Protein AF-A0A1A9WBZ4-F1 (afdb_monomer_lite)

InterPro domains:
  IPR014710 RmlC-like jelly roll fold [G3DSA:2.60.120.10] (3-140)

Structure (mmCIF, N/CA/C/O backbone):
data_AF-A0A1A9WBZ4-F1
#
_entry.id   AF-A0A1A9WBZ4-F1
#
loop_
_atom_site.group_PDB
_atom_site.id
_atom_site.type_symbol
_atom_site.label_atom_id
_atom_site.label_alt_id
_atom_site.label_comp_id
_atom_site.label_asym_id
_atom_site.label_entity_id
_atom_site.label_seq_id
_a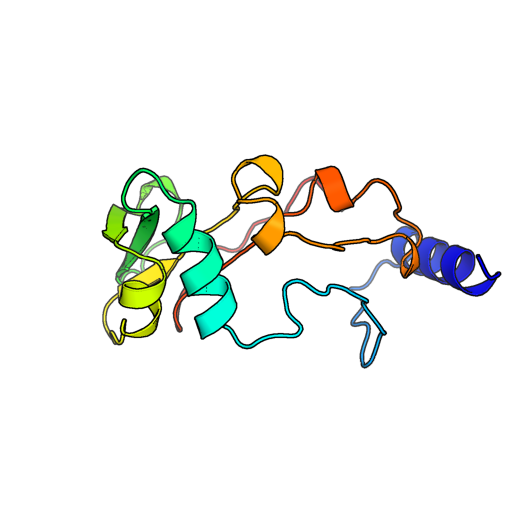tom_site.pdbx_PDB_ins_code
_atom_site.Cartn_x
_atom_site.Cartn_y
_atom_site.Cartn_z
_atom_site.occupancy
_atom_site.B_iso_or_equiv
_atom_site.auth_seq_id
_atom_site.auth_comp_id
_atom_site.auth_asym_id
_atom_site.auth_atom_id
_atom_site.pdbx_PDB_model_num
ATOM 1 N N . MET A 1 1 ? 22.786 -4.199 -16.634 1.00 49.59 1 MET A N 1
ATOM 2 C CA . MET A 1 1 ? 21.320 -4.042 -16.763 1.00 49.59 1 MET A CA 1
ATOM 3 C C . MET A 1 1 ? 20.951 -4.418 -18.185 1.00 49.59 1 MET A C 1
ATOM 5 O O . MET A 1 1 ? 21.571 -3.891 -19.097 1.00 49.59 1 MET A O 1
ATOM 9 N N . GLY A 1 2 ? 20.093 -5.421 -18.374 1.00 53.66 2 GLY A N 1
ATOM 10 C CA . GLY A 1 2 ? 19.813 -5.985 -19.698 1.00 53.66 2 GLY A CA 1
ATOM 11 C C . GLY A 1 2 ? 18.828 -5.146 -20.515 1.00 53.66 2 GLY A C 1
ATOM 12 O O . GLY A 1 2 ? 17.967 -4.481 -19.952 1.00 53.66 2 GLY A O 1
ATOM 13 N N . ASP A 1 3 ? 18.934 -5.260 -21.838 1.00 61.81 3 ASP A N 1
ATOM 14 C CA . ASP A 1 3 ? 18.070 -4.702 -22.899 1.00 61.81 3 ASP A CA 1
ATOM 15 C C . ASP A 1 3 ? 16.547 -4.732 -22.591 1.00 61.81 3 ASP A C 1
ATOM 17 O O . ASP A 1 3 ? 15.779 -3.870 -23.013 1.00 61.81 3 ASP A O 1
ATOM 21 N N . TYR A 1 4 ? 16.091 -5.678 -21.769 1.00 67.44 4 TYR A N 1
ATOM 22 C CA . TYR A 1 4 ? 14.679 -5.856 -21.425 1.00 67.44 4 TYR A CA 1
ATOM 23 C C . TYR A 1 4 ? 14.067 -4.776 -20.513 1.00 67.44 4 TYR A C 1
ATOM 25 O O . TYR A 1 4 ? 12.875 -4.503 -20.657 1.00 67.44 4 TYR A O 1
ATOM 33 N N . SER A 1 5 ? 14.818 -4.148 -19.595 1.00 71.81 5 SER A N 1
ATOM 34 C CA . SER A 1 5 ? 14.230 -3.120 -18.708 1.00 71.81 5 SER A CA 1
ATOM 35 C C . SER A 1 5 ? 13.927 -1.822 -19.459 1.00 71.81 5 SER A C 1
ATOM 37 O O . SER A 1 5 ? 12.902 -1.187 -19.215 1.00 71.81 5 SER A O 1
ATOM 39 N N . LEU A 1 6 ? 14.772 -1.466 -20.435 1.00 74.69 6 LEU A N 1
ATOM 40 C CA . LEU A 1 6 ? 14.543 -0.328 -21.326 1.00 74.69 6 LEU A CA 1
ATOM 41 C C . LEU A 1 6 ? 13.301 -0.553 -22.201 1.00 74.69 6 LEU A C 1
ATOM 43 O O . LEU A 1 6 ? 12.450 0.329 -22.283 1.00 74.69 6 LEU A O 1
ATOM 47 N N . LYS A 1 7 ? 13.131 -1.766 -22.745 1.00 86.94 7 LYS A N 1
ATOM 48 C CA . LYS A 1 7 ? 11.928 -2.150 -23.504 1.00 86.94 7 LYS A CA 1
ATOM 49 C C . LYS A 1 7 ? 10.648 -2.073 -22.667 1.00 86.94 7 LYS A C 1
ATOM 51 O O . LYS A 1 7 ? 9.626 -1.598 -23.154 1.00 86.94 7 LYS A O 1
ATOM 56 N N . LEU A 1 8 ? 10.681 -2.508 -21.404 1.00 91.38 8 LEU A N 1
ATOM 57 C CA . LEU A 1 8 ? 9.511 -2.423 -20.522 1.00 91.38 8 LEU A CA 1
ATOM 58 C C . LEU A 1 8 ? 9.142 -0.969 -20.202 1.00 91.38 8 LEU A C 1
ATOM 60 O O . LEU A 1 8 ? 7.970 -0.605 -20.282 1.00 91.38 8 LEU A O 1
ATOM 64 N N . ARG A 1 9 ? 10.138 -0.130 -19.905 1.00 93.12 9 ARG A N 1
ATOM 65 C CA . ARG A 1 9 ? 9.939 1.307 -19.687 1.00 93.12 9 ARG A CA 1
ATOM 66 C C . ARG A 1 9 ? 9.267 1.973 -20.885 1.00 93.12 9 ARG A C 1
ATOM 68 O O . ARG A 1 9 ? 8.318 2.730 -20.710 1.00 93.12 9 ARG A O 1
ATOM 75 N N . GLU A 1 10 ? 9.735 1.683 -22.097 1.00 94.88 10 GLU A N 1
ATOM 76 C CA . GLU A 1 10 ? 9.137 2.211 -23.328 1.00 94.88 10 GLU A CA 1
ATOM 77 C C . GLU A 1 10 ? 7.673 1.789 -23.478 1.00 94.88 10 GLU A C 1
ATOM 79 O O . GLU A 1 10 ? 6.831 2.623 -23.807 1.00 94.88 10 GLU A O 1
ATOM 84 N N . ILE A 1 11 ? 7.342 0.531 -23.180 1.00 94.06 11 ILE A N 1
ATOM 85 C CA . ILE A 1 11 ? 5.956 0.045 -23.207 1.00 94.06 11 ILE A CA 1
ATOM 86 C C . ILE A 1 11 ? 5.090 0.792 -22.181 1.00 94.06 11 ILE A C 1
ATOM 88 O O . ILE A 1 11 ? 3.993 1.236 -22.524 1.00 94.06 11 ILE A O 1
ATOM 92 N N . ILE A 1 12 ? 5.577 0.955 -20.945 1.00 93.06 12 ILE A N 1
ATOM 93 C CA . ILE A 1 12 ? 4.856 1.648 -19.865 1.00 93.06 12 ILE A CA 1
ATOM 94 C C . ILE A 1 12 ? 4.578 3.109 -20.240 1.00 93.06 12 ILE A C 1
ATOM 96 O O . ILE A 1 12 ? 3.457 3.572 -20.069 1.00 93.06 12 ILE A O 1
ATOM 100 N N . LEU A 1 13 ? 5.559 3.817 -20.806 1.00 93.00 13 LEU A N 1
ATOM 101 C CA . LEU A 1 13 ? 5.418 5.238 -21.146 1.00 93.00 13 LEU A CA 1
ATOM 102 C C . LEU A 1 13 ? 4.555 5.505 -22.390 1.00 93.00 13 LEU A C 1
ATOM 104 O O . LEU A 1 13 ? 4.092 6.627 -22.576 1.00 93.00 13 LEU A O 1
ATOM 108 N N . ASN A 1 14 ? 4.355 4.511 -23.261 1.00 94.44 14 ASN A N 1
ATOM 109 C CA . ASN A 1 14 ? 3.663 4.703 -24.544 1.00 94.44 14 ASN A CA 1
ATOM 110 C C . ASN A 1 14 ? 2.313 3.980 -24.646 1.00 94.44 14 ASN A C 1
ATOM 112 O O . ASN A 1 14 ? 1.587 4.156 -25.630 1.00 94.44 14 ASN A O 1
ATOM 116 N N . THR A 1 15 ? 1.944 3.163 -23.657 1.00 94.62 15 THR A N 1
ATOM 117 C CA . THR A 1 15 ? 0.621 2.534 -23.634 1.00 94.62 15 THR A CA 1
ATOM 118 C C . THR A 1 15 ? -0.479 3.563 -23.358 1.00 94.62 15 THR A C 1
ATOM 120 O O . THR A 1 15 ? -0.306 4.518 -22.609 1.00 94.62 15 THR A O 1
ATOM 123 N N . ARG A 1 16 ? -1.663 3.341 -23.939 1.00 93.69 16 ARG A N 1
ATOM 124 C CA . ARG A 1 16 ? -2.895 4.099 -23.631 1.00 93.69 16 ARG A CA 1
ATOM 125 C C . ARG A 1 16 ? -3.900 3.289 -22.814 1.00 93.69 16 ARG A C 1
ATOM 127 O O . ARG A 1 16 ? -5.045 3.699 -22.648 1.00 93.69 16 ARG A O 1
ATOM 134 N N . LYS A 1 17 ? -3.502 2.091 -22.383 1.00 93.62 17 LYS A N 1
ATOM 135 C CA . LYS A 1 17 ? -4.327 1.163 -21.610 1.00 93.62 17 LYS A CA 1
ATOM 136 C C . LYS A 1 17 ? -3.556 0.708 -20.369 1.00 93.62 17 LYS A C 1
ATOM 138 O O . LYS A 1 17 ? -2.341 0.520 -20.480 1.00 93.62 17 LYS A O 1
ATOM 143 N N . PRO A 1 18 ? -4.240 0.476 -19.234 1.00 92.94 18 PRO A N 1
ATOM 144 C CA . PRO A 1 18 ? -3.611 -0.088 -18.046 1.00 92.94 18 PRO A CA 1
ATOM 145 C C . PRO A 1 18 ? -2.926 -1.424 -18.348 1.00 92.94 18 PRO A C 1
ATOM 147 O O . PRO A 1 18 ? -3.465 -2.253 -19.087 1.00 92.94 18 PRO A O 1
ATOM 150 N N . LEU A 1 19 ? -1.752 -1.633 -17.756 1.00 92.69 19 LEU A N 1
ATOM 151 C CA . LEU A 1 19 ? -0.984 -2.871 -17.859 1.00 92.69 19 LEU A CA 1
ATOM 152 C C . LEU A 1 19 ? -0.943 -3.561 -16.498 1.00 92.69 19 LEU A C 1
ATOM 154 O O . LEU A 1 19 ? -0.750 -2.913 -15.474 1.00 92.69 19 LEU A O 1
ATOM 158 N N . ILE A 1 20 ? -1.088 -4.886 -16.498 1.00 93.81 20 ILE A N 1
ATOM 159 C CA . ILE A 1 20 ? -0.906 -5.716 -15.305 1.00 93.81 20 ILE A CA 1
ATOM 160 C C . ILE A 1 20 ? 0.307 -6.608 -15.548 1.00 93.81 20 ILE A C 1
ATOM 162 O O . ILE A 1 20 ? 0.263 -7.508 -16.390 1.00 93.81 20 ILE A O 1
ATOM 166 N N . LEU A 1 21 ? 1.382 -6.366 -14.800 1.00 91.56 21 LEU A N 1
ATOM 167 C CA . LEU A 1 21 ? 2.586 -7.189 -14.834 1.00 91.56 21 LEU A CA 1
ATOM 168 C C . LEU A 1 21 ? 2.402 -8.373 -13.881 1.00 91.56 21 LEU A C 1
ATOM 170 O O . LEU A 1 21 ? 2.451 -8.224 -12.664 1.00 91.56 21 LEU A O 1
ATOM 174 N N . LYS A 1 22 ? 2.144 -9.559 -14.436 1.00 91.50 22 LYS A N 1
ATOM 175 C CA . LYS A 1 22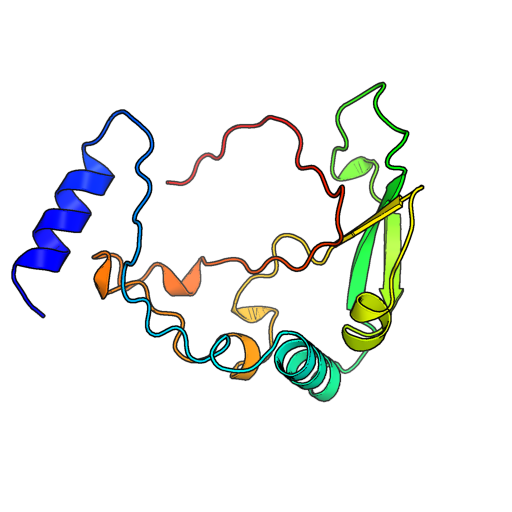 ? 1.991 -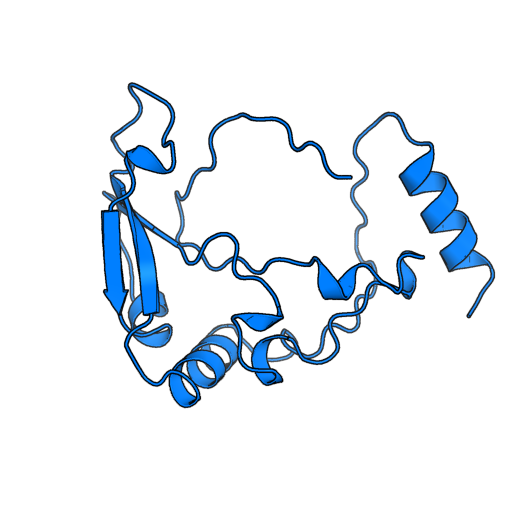10.796 -13.657 1.00 91.50 22 LYS A CA 1
ATOM 176 C C . LYS A 1 22 ? 3.333 -11.505 -13.530 1.00 91.50 22 LYS A C 1
ATOM 178 O O . LYS A 1 22 ? 4.078 -11.559 -14.504 1.00 91.50 22 LYS A O 1
ATOM 183 N N . ASN A 1 23 ? 3.595 -12.097 -12.364 1.00 87.06 23 ASN A N 1
ATOM 184 C CA . ASN A 1 23 ? 4.808 -12.880 -12.090 1.00 87.06 23 ASN A CA 1
ATOM 185 C C . ASN A 1 23 ? 6.108 -12.113 -12.401 1.00 87.06 23 ASN A C 1
ATOM 187 O O . ASN A 1 23 ? 7.100 -12.703 -12.825 1.00 87.06 23 ASN A O 1
ATOM 191 N N . TYR A 1 24 ? 6.087 -10.788 -12.237 1.00 88.12 24 TYR A N 1
ATOM 192 C CA . TYR A 1 24 ? 7.261 -9.953 -12.433 1.00 88.12 24 TYR A CA 1
ATOM 193 C C . TYR A 1 24 ? 8.106 -9.981 -11.162 1.00 88.12 24 TYR A C 1
ATOM 195 O O . TYR A 1 24 ? 7.585 -9.757 -10.071 1.00 88.12 24 TYR A O 1
ATOM 203 N N . ASN A 1 25 ? 9.393 -10.297 -11.292 1.00 85.06 25 ASN A N 1
ATOM 204 C CA . ASN A 1 25 ? 10.256 -10.468 -10.132 1.00 85.06 25 ASN A CA 1
ATOM 205 C C . ASN A 1 25 ? 10.674 -9.102 -9.568 1.00 85.06 25 ASN A C 1
ATOM 207 O O . ASN A 1 25 ? 11.548 -8.435 -10.123 1.00 85.06 25 ASN A O 1
ATOM 211 N N . LEU A 1 26 ? 10.028 -8.700 -8.475 1.00 87.31 26 LEU A N 1
ATOM 212 C CA . LEU A 1 26 ? 10.386 -7.531 -7.682 1.00 87.31 26 LEU A CA 1
ATOM 213 C C . LEU A 1 26 ? 11.198 -8.005 -6.475 1.00 87.31 26 LEU A C 1
ATOM 215 O O . LEU A 1 26 ? 10.703 -8.783 -5.665 1.00 87.31 26 LEU A O 1
ATOM 219 N N . ASN A 1 27 ? 12.434 -7.528 -6.340 1.00 83.94 27 ASN A N 1
ATOM 220 C CA . ASN A 1 27 ? 13.321 -7.913 -5.238 1.00 83.94 27 ASN A CA 1
ATOM 221 C C . ASN A 1 27 ? 13.131 -7.014 -3.999 1.00 83.94 27 ASN A C 1
ATOM 223 O O . ASN A 1 27 ? 14.085 -6.436 -3.477 1.00 83.94 27 ASN A O 1
ATOM 227 N N . TRP A 1 28 ? 11.881 -6.827 -3.573 1.00 90.75 28 TRP A N 1
ATOM 228 C CA . TRP A 1 28 ? 11.528 -5.959 -2.446 1.00 90.75 28 TRP A CA 1
ATOM 229 C C . TRP A 1 28 ? 11.601 -6.737 -1.131 1.00 90.75 28 TRP A C 1
ATOM 231 O O . TRP A 1 28 ? 10.597 -7.232 -0.622 1.00 90.75 28 TRP A O 1
ATOM 241 N N . THR A 1 29 ? 12.809 -6.843 -0.574 1.00 89.25 29 THR A N 1
ATOM 242 C CA . THR A 1 29 ? 13.084 -7.729 0.574 1.00 89.25 29 THR A CA 1
ATOM 243 C C . THR A 1 29 ? 12.299 -7.388 1.844 1.00 89.25 29 THR A C 1
ATOM 245 O O . THR A 1 29 ? 12.125 -8.235 2.710 1.00 89.25 29 THR A O 1
ATOM 248 N N . CYS A 1 30 ? 11.787 -6.158 1.971 1.00 89.19 30 CYS A N 1
ATOM 249 C CA . CYS A 1 30 ? 10.926 -5.777 3.093 1.00 89.19 30 CYS A CA 1
ATOM 250 C C . CYS A 1 30 ? 9.620 -6.588 3.177 1.00 89.19 30 CYS A C 1
ATOM 252 O O . CYS A 1 30 ? 8.993 -6.591 4.230 1.00 89.19 30 CYS A O 1
ATOM 254 N N . PHE A 1 31 ? 9.223 -7.276 2.102 1.00 88.06 31 PHE A N 1
ATOM 255 C CA . PHE A 1 31 ? 8.036 -8.136 2.050 1.00 88.06 31 PHE A CA 1
ATOM 256 C C . PHE A 1 31 ? 8.365 -9.635 1.964 1.00 88.06 31 PHE A C 1
ATOM 258 O O . PHE A 1 31 ? 7.471 -10.435 1.703 1.00 88.06 31 PHE A O 1
ATOM 265 N N . GLU A 1 32 ? 9.633 -10.030 2.132 1.00 88.38 32 GLU A N 1
ATOM 266 C CA . GLU A 1 32 ? 10.013 -11.454 2.153 1.00 88.38 32 GLU A CA 1
ATOM 267 C C . GLU A 1 32 ? 9.465 -12.172 3.389 1.00 88.38 32 GLU A C 1
ATOM 269 O O . GLU A 1 32 ? 9.070 -13.336 3.309 1.00 88.38 32 GLU A O 1
ATOM 274 N N . ASN A 1 33 ? 9.414 -11.461 4.515 1.00 88.56 33 ASN A N 1
ATOM 275 C CA . ASN A 1 33 ? 8.780 -11.934 5.736 1.00 88.56 33 ASN A CA 1
ATOM 276 C C . ASN A 1 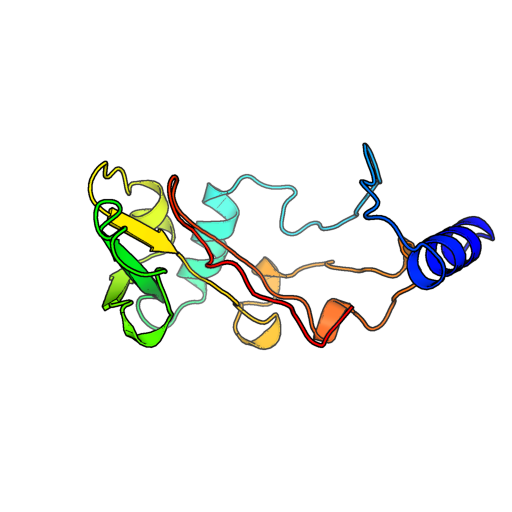33 ? 7.276 -11.632 5.718 1.00 88.56 33 ASN A C 1
ATOM 278 O O . ASN A 1 33 ? 6.778 -10.866 4.891 1.00 88.56 33 ASN A O 1
ATOM 282 N N . ASP A 1 34 ? 6.532 -12.243 6.637 1.00 92.69 34 ASP A N 1
ATOM 283 C CA . ASP A 1 34 ? 5.090 -12.033 6.702 1.00 92.69 34 ASP A CA 1
ATOM 284 C C . ASP A 1 34 ? 4.708 -10.623 7.198 1.00 92.69 34 ASP A C 1
ATOM 286 O O . ASP A 1 34 ? 5.515 -9.855 7.734 1.00 92.69 34 ASP A O 1
ATOM 290 N N . ILE A 1 35 ? 3.426 -10.286 7.041 1.00 94.81 35 ILE A N 1
ATOM 291 C CA . ILE A 1 35 ? 2.877 -8.997 7.476 1.00 94.81 35 ILE A CA 1
ATOM 292 C C . ILE A 1 35 ? 3.041 -8.761 8.988 1.00 94.81 35 ILE A C 1
ATOM 294 O O . ILE A 1 35 ? 3.172 -7.614 9.411 1.00 94.81 35 ILE A O 1
ATOM 298 N N . ASN A 1 36 ? 3.091 -9.820 9.810 1.00 96.19 36 ASN A N 1
ATOM 299 C CA . ASN A 1 36 ? 3.297 -9.678 11.251 1.00 96.19 36 ASN A CA 1
ATOM 300 C C . ASN A 1 36 ? 4.702 -9.167 11.551 1.00 96.19 36 ASN A C 1
ATOM 302 O O . ASN A 1 36 ? 4.875 -8.320 12.425 1.00 96.19 36 ASN A O 1
ATOM 306 N N . GLU A 1 37 ? 5.716 -9.681 10.858 1.00 95.44 37 GLU A N 1
ATOM 307 C CA . GLU A 1 37 ? 7.081 -9.205 11.035 1.00 95.44 37 GLU A CA 1
ATOM 308 C C . GLU A 1 37 ? 7.252 -7.771 10.539 1.00 95.44 37 GLU A C 1
ATOM 310 O O . GLU A 1 37 ? 7.876 -6.965 11.229 1.00 95.44 37 GLU A O 1
ATOM 315 N N . TRP A 1 38 ? 6.636 -7.419 9.409 1.00 95.81 38 TRP A N 1
ATOM 316 C CA . TRP A 1 38 ? 6.640 -6.038 8.927 1.00 95.81 38 TRP A CA 1
ATOM 317 C C . TRP A 1 38 ? 6.018 -5.077 9.956 1.00 95.81 38 TRP A C 1
ATOM 319 O O . TRP A 1 38 ? 6.630 -4.067 10.301 1.00 95.81 38 TRP A O 1
ATOM 329 N N . CYS A 1 39 ? 4.862 -5.427 10.535 1.00 96.69 39 CYS A N 1
ATOM 330 C CA . CYS A 1 39 ? 4.225 -4.637 11.593 1.00 96.69 39 CYS A CA 1
ATOM 331 C C . CYS A 1 39 ? 5.080 -4.550 12.870 1.00 96.69 39 CYS A C 1
ATOM 333 O O . CYS A 1 39 ? 5.219 -3.465 13.427 1.00 96.69 39 CYS A O 1
ATOM 335 N N . ARG A 1 40 ? 5.728 -5.645 13.304 1.00 96.31 40 ARG A N 1
ATOM 336 C CA . ARG A 1 40 ? 6.676 -5.615 14.440 1.00 96.31 40 ARG A CA 1
ATOM 337 C C . ARG A 1 40 ? 7.865 -4.690 14.175 1.00 96.31 40 ARG A C 1
ATOM 339 O O . ARG A 1 40 ? 8.299 -3.963 15.069 1.00 96.31 40 ARG A O 1
ATOM 346 N N . ASN A 1 41 ? 8.398 -4.708 12.956 1.00 95.12 41 ASN A N 1
ATOM 347 C CA . ASN A 1 41 ? 9.491 -3.825 12.557 1.00 95.12 41 ASN A CA 1
ATOM 348 C C . ASN A 1 41 ? 9.054 -2.356 12.578 1.00 95.12 41 ASN A C 1
ATOM 350 O O . ASN A 1 41 ? 9.813 -1.512 13.052 1.00 95.12 41 ASN A O 1
ATOM 354 N N . LEU A 1 42 ? 7.830 -2.061 12.134 1.00 96.00 42 LEU A N 1
ATOM 355 C CA . LEU A 1 42 ? 7.263 -0.718 12.212 1.00 96.00 42 LEU A CA 1
ATOM 356 C C . LEU A 1 42 ? 7.109 -0.252 13.670 1.00 96.00 42 LEU A C 1
ATOM 358 O O . LEU A 1 42 ? 7.600 0.819 14.019 1.00 96.00 42 LEU A O 1
ATOM 362 N N . ASP A 1 43 ? 6.508 -1.080 14.527 1.00 96.81 43 ASP A N 1
ATOM 363 C CA . ASP A 1 43 ? 6.255 -0.745 15.935 1.00 96.81 43 ASP A CA 1
ATOM 364 C C . ASP A 1 43 ? 7.538 -0.586 16.757 1.00 96.81 43 ASP A C 1
ATOM 366 O O . ASP A 1 43 ? 7.654 0.338 17.555 1.00 96.81 43 ASP A O 1
ATOM 370 N N . SER A 1 44 ? 8.540 -1.443 16.543 1.00 95.75 44 SER A N 1
ATOM 371 C CA . SER A 1 44 ? 9.820 -1.386 17.280 1.00 95.75 44 SER A CA 1
ATOM 372 C C . SER A 1 44 ? 10.631 -0.107 17.041 1.00 95.75 44 SER A C 1
ATOM 374 O O . SER A 1 44 ? 11.537 0.193 17.817 1.00 95.75 44 SER A O 1
ATOM 376 N N . HIS A 1 45 ? 10.313 0.645 15.985 1.00 93.38 45 HIS A N 1
ATOM 377 C CA . HIS A 1 45 ? 10.950 1.918 15.647 1.00 93.38 45 HIS A CA 1
ATOM 378 C C . HIS A 1 45 ? 10.010 3.118 15.841 1.00 93.38 45 HIS A C 1
ATOM 380 O O . HIS A 1 45 ? 10.423 4.258 15.615 1.00 93.38 45 HIS A O 1
ATOM 386 N N . ALA A 1 46 ? 8.759 2.886 16.246 1.00 90.06 46 ALA A N 1
ATOM 387 C CA . ALA A 1 46 ? 7.802 3.940 16.536 1.00 90.06 46 ALA A CA 1
ATOM 388 C C . ALA A 1 46 ? 8.061 4.511 17.940 1.00 90.06 46 ALA A C 1
ATOM 390 O O . ALA A 1 46 ? 8.147 3.776 18.920 1.00 90.06 46 ALA A O 1
ATOM 391 N N . GLN A 1 47 ? 8.195 5.836 18.044 1.00 89.00 47 GLN A N 1
ATOM 392 C CA . GLN A 1 47 ? 8.303 6.517 19.344 1.00 89.00 47 GLN A CA 1
ATOM 393 C C . GLN A 1 47 ? 6.934 6.725 20.002 1.00 89.00 47 GLN A C 1
ATOM 395 O O . GLN A 1 47 ? 6.843 6.823 21.220 1.00 89.00 47 GLN A O 1
ATOM 400 N N . GLU A 1 48 ? 5.884 6.778 19.186 1.00 91.94 48 GLU A N 1
ATOM 401 C CA . GLU A 1 48 ? 4.499 7.027 19.571 1.00 91.94 48 GLU A CA 1
ATOM 402 C C . GLU A 1 48 ? 3.581 6.066 18.801 1.00 91.94 48 GLU A C 1
ATOM 404 O O . GLU A 1 48 ? 3.968 5.585 17.728 1.00 91.94 48 GLU A O 1
ATOM 409 N N . PRO A 1 49 ? 2.354 5.808 19.288 1.00 93.69 49 PRO A N 1
ATOM 410 C CA . PRO A 1 49 ? 1.354 5.065 18.532 1.00 93.69 49 PRO A CA 1
ATOM 411 C C . PRO A 1 49 ? 1.111 5.653 17.135 1.00 93.69 49 PRO A C 1
ATOM 413 O O . PRO A 1 49 ? 1.092 6.870 16.932 1.00 93.69 49 PRO A O 1
ATOM 416 N N . LEU A 1 50 ? 0.868 4.779 16.161 1.00 96.44 50 LEU A N 1
ATOM 417 C CA . LEU A 1 50 ? 0.656 5.168 14.772 1.00 96.44 50 LEU A CA 1
ATOM 418 C C . LEU A 1 50 ? -0.752 5.736 14.581 1.00 96.44 50 LEU A C 1
ATOM 420 O O . LEU A 1 50 ? -1.731 5.224 15.121 1.00 96.44 50 LEU A O 1
ATOM 424 N N . ASN A 1 51 ? -0.858 6.763 13.741 1.00 96.50 51 ASN A N 1
ATOM 425 C CA . ASN A 1 51 ? -2.131 7.363 13.353 1.00 96.50 51 ASN A CA 1
ATOM 426 C C . ASN A 1 51 ? -2.741 6.601 12.167 1.00 96.50 51 ASN A C 1
ATOM 428 O O . ASN A 1 51 ? -2.354 6.833 11.017 1.00 96.50 51 ASN A O 1
ATOM 432 N N . PHE A 1 52 ? -3.704 5.726 12.450 1.00 97.31 52 PHE A N 1
ATOM 433 C CA . PHE A 1 52 ? -4.538 5.065 11.449 1.00 97.31 52 PHE A CA 1
ATOM 434 C C . PHE A 1 52 ? -5.735 5.944 11.099 1.00 97.31 52 PHE A C 1
ATOM 436 O O . PHE A 1 52 ? -6.474 6.384 11.978 1.00 97.31 52 PHE A O 1
ATOM 443 N N . GLU A 1 53 ? -5.958 6.174 9.811 1.00 96.25 53 GLU A N 1
ATOM 444 C CA . GLU A 1 53 ? -7.190 6.787 9.326 1.00 96.25 53 GLU A CA 1
ATOM 445 C C . GLU A 1 53 ? -8.342 5.788 9.425 1.00 96.25 53 GLU A C 1
ATOM 447 O O . GLU A 1 53 ? -8.149 4.595 9.189 1.00 96.25 53 GLU A O 1
ATOM 452 N N . CYS A 1 54 ? -9.543 6.267 9.744 1.00 95.19 54 CYS A N 1
ATOM 453 C CA . CYS A 1 54 ? -10.718 5.418 9.863 1.00 95.19 54 CYS A CA 1
ATOM 454 C C . CYS A 1 54 ? -12.003 6.101 9.393 1.00 95.19 54 CYS A C 1
ATOM 456 O O . CYS A 1 54 ? -12.171 7.321 9.504 1.00 95.19 54 CYS A O 1
ATOM 458 N N . MET A 1 55 ? -12.950 5.301 8.906 1.00 94.94 55 MET A N 1
ATOM 459 C CA . MET A 1 55 ? -14.308 5.748 8.591 1.00 94.94 55 MET A CA 1
ATOM 460 C C . MET A 1 55 ? -15.290 4.580 8.672 1.00 94.94 55 MET A C 1
ATOM 462 O O . MET A 1 55 ? -14.906 3.420 8.526 1.00 94.94 55 MET A O 1
ATOM 466 N N . SER A 1 56 ? -16.573 4.883 8.886 1.00 92.69 56 SER A N 1
ATOM 467 C CA . SER A 1 56 ? -17.621 3.869 8.795 1.00 92.69 56 SER A CA 1
ATOM 468 C C . SER A 1 56 ? -17.769 3.353 7.361 1.00 92.69 56 SER A C 1
ATOM 470 O O . SER A 1 56 ? -17.849 4.131 6.412 1.00 92.69 56 SER A O 1
ATOM 472 N N . ILE A 1 57 ? -17.894 2.036 7.207 1.00 90.25 57 ILE A N 1
ATOM 473 C CA . ILE A 1 57 ? -18.168 1.371 5.926 1.00 90.25 57 ILE A CA 1
ATOM 474 C C . ILE A 1 57 ? -19.562 1.755 5.400 1.00 90.25 57 ILE A C 1
ATOM 476 O O . ILE A 1 57 ? -19.773 1.842 4.192 1.00 90.25 57 ILE A O 1
ATOM 480 N N . GLN A 1 58 ? -20.514 2.031 6.298 1.00 86.31 58 GLN A N 1
ATOM 481 C CA . GLN A 1 58 ? -21.897 2.361 5.938 1.00 86.31 58 GLN A CA 1
ATOM 482 C C . GLN A 1 58 ? -22.044 3.777 5.361 1.00 86.31 58 GLN A C 1
ATOM 484 O O . GLN A 1 58 ? -23.045 4.078 4.701 1.00 86.31 58 GLN A O 1
ATOM 489 N N . ASP A 1 59 ? -21.058 4.653 5.578 1.00 80.94 59 ASP A N 1
ATOM 490 C CA . ASP A 1 59 ? -21.064 6.005 5.029 1.00 80.94 59 ASP A CA 1
ATOM 491 C C . ASP A 1 59 ? -20.787 5.976 3.516 1.00 80.94 59 ASP A C 1
ATOM 493 O O . ASP A 1 59 ? -19.651 6.041 3.046 1.00 80.94 59 ASP A O 1
ATOM 497 N N . SER A 1 60 ? -21.875 5.839 2.758 1.00 78.38 60 SER A N 1
ATOM 498 C CA . SER A 1 60 ? -21.896 5.673 1.300 1.00 78.38 60 SER A CA 1
ATOM 499 C C . SER A 1 60 ? -22.650 6.790 0.570 1.00 78.38 60 SER A C 1
ATOM 501 O O . SER A 1 60 ? -22.685 6.816 -0.658 1.00 78.38 60 SER A O 1
ATOM 503 N N . LYS A 1 61 ? -23.244 7.745 1.304 1.00 82.62 61 LYS A N 1
ATOM 504 C CA . LYS A 1 61 ? -24.018 8.854 0.709 1.00 82.62 61 LYS A CA 1
ATOM 505 C C . LYS A 1 61 ? -23.142 9.833 -0.065 1.00 82.62 61 LYS A C 1
ATOM 507 O O . LYS A 1 61 ? -23.612 10.509 -0.973 1.00 82.62 61 LYS A O 1
ATOM 512 N N . THR A 1 62 ? -21.881 9.944 0.331 1.00 85.56 62 THR A N 1
ATOM 513 C CA . THR A 1 62 ? -20.853 10.707 -0.375 1.00 85.56 62 THR A CA 1
ATOM 514 C C . THR A 1 62 ? -19.566 9.897 -0.376 1.00 85.56 62 THR A C 1
ATOM 516 O O . THR A 1 62 ? -19.381 9.078 0.529 1.00 85.56 62 THR A O 1
ATOM 519 N N . PRO A 1 63 ? -18.661 10.119 -1.345 1.00 88.31 63 PRO A N 1
ATOM 520 C CA . PRO A 1 63 ? -17.380 9.437 -1.321 1.00 88.31 63 PRO A CA 1
ATOM 521 C C . PRO A 1 63 ? -16.649 9.692 0.002 1.00 88.31 63 PRO A C 1
ATOM 523 O O . PRO A 1 63 ? -16.797 10.749 0.628 1.00 88.31 63 PRO A O 1
ATOM 526 N N . GLN A 1 64 ? -15.876 8.703 0.437 1.00 89.06 64 GLN A N 1
ATOM 527 C CA . GLN A 1 64 ? -15.138 8.717 1.697 1.00 89.06 64 GLN A CA 1
ATOM 528 C C . GLN A 1 64 ? -13.855 9.553 1.597 1.00 89.06 64 GLN A C 1
ATOM 530 O O . GLN A 1 64 ? -12.729 9.068 1.723 1.00 89.06 64 GLN A O 1
ATOM 535 N N . TRP A 1 65 ? -14.058 10.842 1.327 1.00 89.00 65 TRP A N 1
ATOM 536 C CA . TRP A 1 65 ? -13.010 11.849 1.234 1.00 89.00 65 TRP A CA 1
ATOM 537 C C . TRP A 1 65 ? -12.219 11.958 2.537 1.00 89.00 65 TRP A C 1
ATOM 539 O O . TRP A 1 65 ? -12.764 11.789 3.627 1.00 89.00 65 TRP A O 1
ATOM 549 N N . GLU A 1 66 ? -10.958 12.347 2.411 1.00 89.25 66 GLU A N 1
ATOM 550 C CA . GLU A 1 66 ? -9.978 12.533 3.484 1.00 89.25 66 GLU A CA 1
ATOM 551 C C . GLU A 1 66 ? -10.551 13.383 4.624 1.00 89.25 66 GLU A C 1
ATOM 553 O O . GLU A 1 66 ? -10.458 13.018 5.789 1.00 89.25 66 GLU A O 1
ATOM 558 N N . ARG A 1 67 ? -11.269 14.463 4.287 1.00 90.12 67 ARG A N 1
ATOM 559 C CA . ARG A 1 67 ? -11.902 15.376 5.258 1.00 90.12 67 ARG A CA 1
ATOM 560 C C . ARG A 1 67 ? -12.970 14.743 6.160 1.00 90.12 67 ARG A C 1
ATOM 562 O O . ARG A 1 67 ? -13.426 15.396 7.091 1.00 90.12 67 ARG A O 1
ATOM 569 N N . LYS A 1 68 ? -13.458 13.545 5.826 1.00 90.75 68 LYS A N 1
ATOM 570 C CA . LYS A 1 68 ? -14.449 12.799 6.619 1.00 90.75 68 LYS A CA 1
ATOM 571 C C . LYS A 1 68 ? -13.790 11.736 7.504 1.00 90.75 68 LYS A C 1
ATOM 573 O O . LYS A 1 68 ? -14.486 11.101 8.292 1.00 90.75 68 LYS A O 1
ATOM 578 N N . ARG A 1 69 ? -12.491 11.477 7.321 1.00 92.31 69 ARG A N 1
ATOM 579 C CA . ARG A 1 69 ? -11.767 10.436 8.052 1.00 92.31 69 ARG A CA 1
ATOM 580 C C . ARG A 1 69 ? -11.482 10.924 9.463 1.00 92.31 69 ARG A C 1
ATOM 582 O O . ARG A 1 69 ? -11.151 12.088 9.673 1.00 92.31 69 ARG A O 1
ATOM 589 N N . ASN A 1 70 ? -11.602 10.012 10.415 1.00 94.75 70 ASN A N 1
ATOM 590 C CA . ASN A 1 70 ? -11.098 10.207 11.766 1.00 94.75 70 ASN A CA 1
ATOM 591 C C . ASN A 1 70 ? -9.734 9.525 11.897 1.00 94.75 70 ASN A C 1
ATOM 593 O O . ASN A 1 70 ? -9.317 8.779 11.011 1.00 94.75 70 ASN A O 1
ATOM 597 N N . VAL A 1 71 ? -9.051 9.772 13.011 1.00 96.56 71 VAL A N 1
ATOM 598 C CA . VAL A 1 71 ? -7.773 9.135 13.333 1.00 96.56 71 VAL A CA 1
ATOM 599 C C . VAL A 1 71 ? -7.940 8.285 14.586 1.00 96.56 71 VAL A C 1
ATOM 601 O O . VAL A 1 71 ? -8.513 8.742 15.575 1.00 96.56 71 VAL A O 1
ATOM 604 N N . LYS A 1 72 ? -7.418 7.058 14.549 1.00 96.94 72 LYS A N 1
ATOM 605 C CA . LYS A 1 72 ? -7.225 6.202 15.720 1.00 96.94 72 LYS A CA 1
ATOM 606 C C . LYS A 1 72 ? -5.741 5.939 15.918 1.00 96.94 72 LYS A C 1
ATOM 608 O O . LYS A 1 72 ? -5.034 5.604 14.972 1.00 96.94 72 LYS A O 1
ATOM 613 N N . GLN A 1 73 ? -5.296 6.084 17.158 1.00 97.56 73 GLN A N 1
ATOM 614 C CA . GLN A 1 73 ? -3.933 5.776 17.564 1.00 97.56 73 GLN A CA 1
ATOM 615 C C . GLN A 1 73 ? -3.845 4.335 18.050 1.00 97.56 73 GLN A C 1
ATOM 617 O O . GLN A 1 73 ? -4.607 3.942 18.932 1.00 97.56 73 GLN A O 1
ATOM 622 N N . MET A 1 74 ? -2.944 3.554 17.461 1.00 97.56 74 MET A N 1
ATOM 623 C CA . MET A 1 74 ? -2.673 2.170 17.861 1.00 97.56 74 MET A CA 1
ATOM 624 C C . MET A 1 74 ? -1.324 1.692 17.322 1.00 97.56 74 MET A C 1
ATOM 626 O O . MET A 1 74 ? -0.721 2.351 16.474 1.00 97.56 74 MET A O 1
ATOM 630 N N . SER A 1 75 ? -0.850 0.546 17.809 1.00 97.81 75 SER A N 1
ATOM 631 C CA . SER A 1 75 ? 0.290 -0.141 17.197 1.00 97.81 75 SER A CA 1
ATOM 632 C C . SER A 1 75 ? -0.119 -0.829 15.886 1.00 97.81 75 SER A C 1
ATOM 634 O O . SER A 1 75 ? -1.296 -1.122 15.649 1.00 97.81 75 SER A O 1
ATOM 636 N N . ALA A 1 76 ? 0.846 -1.101 15.014 1.00 97.31 76 ALA A N 1
ATOM 637 C CA . ALA A 1 76 ? 0.639 -1.881 13.802 1.00 97.31 76 ALA A CA 1
ATOM 638 C C . ALA A 1 76 ? 0.246 -3.330 14.123 1.00 97.31 76 ALA A C 1
ATOM 640 O O . ALA A 1 76 ? -0.524 -3.933 13.379 1.00 97.31 76 ALA A O 1
ATOM 641 N N . ILE A 1 77 ? 0.727 -3.884 15.238 1.00 97.06 77 ILE A N 1
ATOM 642 C CA . ILE A 1 77 ? 0.326 -5.213 15.710 1.00 97.06 77 ILE A CA 1
ATOM 643 C C . ILE A 1 77 ? -1.124 -5.238 16.199 1.00 97.06 77 ILE A C 1
ATOM 645 O O . ILE A 1 77 ? -1.847 -6.179 15.864 1.00 97.06 77 ILE A O 1
ATOM 649 N N . ASP A 1 78 ? -1.587 -4.205 16.908 1.00 97.25 78 ASP A N 1
ATOM 650 C CA . ASP A 1 78 ? -3.002 -4.093 17.290 1.00 97.25 78 ASP A CA 1
ATOM 651 C C . ASP A 1 78 ? -3.897 -3.976 16.053 1.00 97.25 78 ASP A C 1
ATOM 653 O O . ASP A 1 78 ? -4.969 -4.583 15.996 1.00 97.25 78 ASP A O 1
ATOM 657 N N . PHE A 1 79 ? -3.432 -3.267 15.018 1.00 97.50 79 PHE A N 1
ATOM 658 C CA . PHE A 1 79 ? -4.125 -3.208 13.734 1.00 97.50 79 PHE A CA 1
ATOM 659 C C . PHE A 1 79 ? -4.309 -4.595 13.098 1.00 97.50 79 PHE A C 1
ATOM 661 O O . PHE A 1 79 ? -5.354 -4.848 12.505 1.00 97.50 79 PHE A O 1
ATOM 668 N N . LEU A 1 80 ? -3.367 -5.534 13.241 1.00 96.75 80 LEU A N 1
ATOM 669 C CA . LEU A 1 80 ? -3.544 -6.888 12.691 1.00 96.75 80 LEU A CA 1
ATOM 670 C C . LEU A 1 80 ? -4.664 -7.681 13.379 1.00 96.75 80 LEU A C 1
ATOM 672 O O . LEU A 1 80 ? -5.189 -8.626 12.794 1.00 96.75 80 LEU A O 1
ATOM 676 N N . GLN A 1 81 ? -5.047 -7.293 14.598 1.00 96.00 81 GLN A N 1
ATOM 677 C CA . GLN A 1 81 ? -6.187 -7.870 15.316 1.00 96.00 81 GLN A CA 1
ATOM 678 C C . GLN A 1 81 ? -7.507 -7.161 14.990 1.00 96.00 81 GLN A C 1
ATOM 680 O O . GLN A 1 81 ? -8.572 -7.579 15.451 1.00 96.00 81 GLN A O 1
ATOM 685 N N . PHE A 1 82 ? -7.464 -6.084 14.203 1.00 95.19 82 PHE A N 1
ATOM 686 C CA . PHE A 1 82 ? -8.648 -5.327 13.846 1.00 95.19 82 PHE A CA 1
ATOM 687 C C . PHE A 1 82 ? -9.575 -6.152 12.953 1.00 95.19 82 PHE A C 1
ATOM 689 O O . PHE A 1 82 ? -9.269 -6.473 11.803 1.00 95.19 82 PHE A O 1
ATOM 696 N N . ASN A 1 83 ? -10.761 -6.438 13.481 1.00 91.81 83 ASN A N 1
ATOM 697 C CA . ASN A 1 83 ? -11.839 -7.080 12.753 1.00 91.81 83 ASN A CA 1
ATOM 698 C C . ASN A 1 83 ? -13.142 -6.323 13.021 1.00 91.81 83 ASN A C 1
ATOM 700 O O . ASN A 1 83 ? -13.708 -6.407 14.110 1.00 91.81 83 ASN A O 1
ATOM 704 N N . SER A 1 84 ? -13.600 -5.559 12.033 1.00 92.00 84 SER A N 1
ATOM 705 C CA . SER A 1 84 ? -14.834 -4.783 12.112 1.00 92.00 84 SER A CA 1
ATOM 706 C C . SER A 1 84 ? -15.623 -4.907 10.819 1.00 92.00 84 SER A C 1
ATOM 708 O O . SER A 1 84 ? -15.072 -4.848 9.721 1.00 92.00 84 SER A O 1
ATOM 710 N N . GLU A 1 85 ? -16.938 -5.029 10.960 1.00 91.19 85 GLU A N 1
ATOM 711 C CA . GLU A 1 85 ? -17.884 -4.969 9.843 1.00 91.19 85 GLU A CA 1
ATOM 712 C C . GLU A 1 85 ? -18.430 -3.548 9.623 1.00 91.19 85 GLU A C 1
ATOM 714 O O . GLU A 1 85 ? -19.100 -3.284 8.626 1.00 91.19 85 GLU A O 1
ATOM 719 N N . ASN A 1 86 ? -18.139 -2.617 10.539 1.00 93.81 86 ASN A N 1
ATOM 720 C CA . ASN A 1 86 ? -18.761 -1.292 10.569 1.00 93.81 86 ASN A CA 1
ATOM 721 C C . ASN A 1 86 ? -17.823 -0.154 10.178 1.00 93.81 86 ASN A C 1
ATOM 723 O O . ASN A 1 86 ? -18.302 0.908 9.774 1.00 93.81 86 ASN A O 1
ATOM 727 N N . GLU A 1 87 ? -16.514 -0.344 10.303 1.00 94.88 87 GLU A N 1
ATOM 728 C CA . GLU A 1 87 ? -15.500 0.664 10.001 1.00 94.88 87 GLU A CA 1
ATOM 729 C C . GLU A 1 87 ? -14.262 0.006 9.386 1.00 94.88 87 GLU A C 1
ATOM 731 O O . GLU A 1 87 ? -14.018 -1.180 9.601 1.00 94.88 87 GLU A O 1
ATOM 736 N N . TRP A 1 88 ? -13.480 0.777 8.638 1.00 95.75 88 TRP A N 1
ATOM 737 C CA . TRP A 1 88 ? -12.155 0.365 8.180 1.00 95.75 88 TRP A CA 1
ATOM 738 C C . TRP A 1 88 ? -11.066 1.191 8.865 1.00 95.75 88 TRP A C 1
ATOM 740 O O . TRP A 1 88 ? -11.321 2.307 9.324 1.00 95.75 88 TRP A O 1
ATOM 750 N N . LEU A 1 89 ? -9.850 0.641 8.894 1.00 96.94 89 LEU A N 1
ATOM 751 C CA . LEU A 1 89 ? -8.628 1.324 9.317 1.00 96.94 89 LEU A CA 1
ATOM 752 C C . LEU A 1 89 ? -7.581 1.293 8.209 1.00 96.94 89 LEU A C 1
ATOM 754 O O . LEU A 1 89 ? -7.505 0.325 7.454 1.00 96.94 89 LEU A O 1
ATOM 758 N N . GLY A 1 90 ? -6.753 2.331 8.121 1.00 96.62 90 GLY A N 1
ATOM 759 C CA . GLY A 1 90 ? -5.628 2.329 7.197 1.00 96.62 90 GLY A CA 1
ATOM 760 C C . GLY A 1 90 ? -4.512 3.304 7.543 1.00 96.62 90 GLY A C 1
ATOM 761 O O . GLY A 1 90 ? -4.754 4.454 7.903 1.00 96.62 90 GLY A O 1
ATOM 762 N N . LEU A 1 91 ? -3.272 2.853 7.373 1.00 95.88 91 LEU A N 1
ATOM 763 C CA . LEU A 1 91 ? -2.119 3.715 7.142 1.00 95.88 91 LEU A CA 1
ATOM 764 C C . LEU A 1 91 ? -2.051 3.985 5.643 1.00 95.88 91 LEU A C 1
ATOM 766 O O . LEU A 1 91 ? -1.480 3.206 4.882 1.00 95.88 91 LEU A O 1
ATOM 770 N N . ASN A 1 92 ? -2.675 5.082 5.234 1.00 93.25 92 ASN A N 1
ATOM 771 C CA . ASN A 1 92 ? -2.737 5.487 3.838 1.00 93.25 92 ASN A CA 1
ATOM 772 C C . ASN A 1 92 ? -1.568 6.433 3.513 1.00 93.25 92 ASN A C 1
ATOM 774 O O . ASN A 1 92 ? -1.164 7.234 4.360 1.00 93.25 92 ASN A O 1
ATOM 778 N N . TYR A 1 93 ? -1.038 6.339 2.290 1.00 92.50 93 TYR A N 1
ATOM 779 C CA . TYR A 1 93 ? -0.023 7.245 1.733 1.00 92.50 93 TYR A CA 1
ATOM 780 C C . TYR A 1 93 ? 1.266 7.420 2.562 1.00 92.50 93 TYR A C 1
ATOM 782 O O . TYR A 1 93 ? 1.827 8.514 2.591 1.00 92.50 93 TYR A O 1
ATOM 790 N N . LYS A 1 94 ? 1.782 6.371 3.216 1.00 94.75 94 LYS A N 1
ATOM 791 C CA . LYS A 1 94 ? 3.039 6.494 3.977 1.00 94.75 94 LYS A CA 1
ATOM 792 C C . LYS A 1 94 ? 4.226 6.591 3.031 1.00 94.75 94 LYS A C 1
ATOM 794 O O . LYS A 1 94 ? 4.530 5.633 2.325 1.00 94.75 94 LYS A O 1
ATOM 799 N N . ARG A 1 95 ? 4.895 7.740 2.988 1.00 93.44 95 ARG A N 1
ATOM 800 C CA . ARG A 1 95 ? 6.087 7.928 2.159 1.00 93.44 95 ARG A CA 1
ATOM 801 C C . ARG A 1 95 ? 7.273 7.182 2.746 1.00 93.44 95 ARG A C 1
ATOM 803 O O . ARG A 1 95 ? 7.374 6.993 3.955 1.00 93.44 95 ARG A O 1
ATOM 810 N N . VAL A 1 96 ? 8.220 6.825 1.881 1.00 92.25 96 VAL A N 1
ATOM 811 C CA . VAL A 1 96 ? 9.413 6.053 2.262 1.00 92.25 96 VAL A CA 1
ATOM 812 C C . VAL A 1 96 ? 10.196 6.670 3.432 1.00 92.25 96 VAL A C 1
ATOM 814 O O . VAL A 1 96 ? 10.723 5.938 4.262 1.00 92.25 96 VAL A O 1
ATOM 817 N N . HIS A 1 97 ? 10.243 8.005 3.526 1.00 90.69 97 HIS A N 1
ATOM 818 C CA . HIS A 1 97 ? 10.957 8.733 4.581 1.00 90.69 97 HIS A CA 1
ATOM 819 C C . HIS A 1 97 ? 10.176 8.854 5.897 1.00 90.69 97 HIS A C 1
ATOM 821 O O . HIS A 1 97 ? 10.754 9.246 6.906 1.00 90.69 97 HIS A O 1
ATOM 827 N N . GLU A 1 98 ? 8.876 8.553 5.891 1.00 92.00 98 GLU A N 1
ATOM 828 C CA . GLU A 1 98 ? 8.045 8.498 7.101 1.00 92.00 98 GLU A CA 1
ATOM 829 C C . GLU A 1 98 ? 8.147 7.135 7.796 1.00 92.00 98 GLU A C 1
ATOM 831 O O . GLU A 1 98 ? 7.645 6.965 8.905 1.00 92.00 98 GLU A O 1
ATOM 836 N N . LEU A 1 99 ? 8.775 6.156 7.141 1.00 92.75 99 LEU A N 1
ATOM 837 C CA . LEU A 1 99 ? 8.890 4.791 7.624 1.00 92.75 99 LEU A CA 1
ATOM 838 C C . LEU A 1 99 ? 10.322 4.466 8.069 1.00 92.75 99 LEU A C 1
ATOM 840 O O . LEU A 1 99 ? 11.291 4.984 7.507 1.00 92.75 99 LEU A O 1
ATOM 844 N N . PRO A 1 100 ? 10.484 3.548 9.035 1.00 93.25 100 PRO A N 1
ATOM 845 C CA . PRO A 1 100 ? 11.785 2.985 9.366 1.00 93.25 100 PRO A CA 1
ATOM 846 C C . PRO A 1 100 ? 12.434 2.349 8.133 1.00 93.25 100 PRO A C 1
ATOM 848 O O . PRO A 1 100 ? 11.773 1.646 7.369 1.00 93.25 100 PRO A O 1
ATOM 851 N N . SER A 1 101 ? 13.747 2.515 7.968 1.00 91.62 101 SER A N 1
ATOM 852 C CA . SER A 1 101 ? 14.479 2.004 6.796 1.00 91.62 101 SER A CA 1
ATOM 853 C C . SER A 1 101 ? 14.310 0.495 6.581 1.00 91.62 101 SER A C 1
ATOM 855 O O . SER A 1 101 ? 14.276 0.032 5.441 1.00 91.62 101 SER A O 1
ATOM 857 N N . ILE A 1 102 ? 14.142 -0.273 7.663 1.00 92.38 102 ILE A N 1
ATOM 858 C CA . ILE A 1 102 ? 13.874 -1.713 7.610 1.00 92.38 102 ILE A CA 1
ATOM 859 C C . ILE A 1 102 ? 12.544 -2.041 6.910 1.00 92.38 102 ILE A C 1
ATOM 861 O O . ILE A 1 102 ? 12.470 -3.029 6.183 1.00 92.38 102 ILE A O 1
ATOM 865 N N . CYS A 1 103 ? 11.527 -1.182 7.044 1.00 93.75 103 CYS A N 1
ATOM 866 C CA . CYS A 1 103 ? 10.209 -1.357 6.424 1.00 93.75 103 CYS A CA 1
ATOM 867 C C . CYS A 1 103 ? 10.217 -1.070 4.914 1.00 93.75 103 CYS A C 1
ATOM 869 O O . CYS A 1 103 ? 9.282 -1.463 4.219 1.00 93.75 103 CYS A O 1
ATOM 871 N N . CYS A 1 104 ? 11.276 -0.425 4.413 1.00 92.81 104 CYS A N 1
ATOM 872 C CA . CYS A 1 104 ? 11.433 0.005 3.019 1.00 92.81 104 CYS A CA 1
ATOM 873 C C . CYS A 1 104 ? 12.629 -0.663 2.316 1.00 92.81 104 CYS A C 1
ATOM 875 O O . CYS A 1 104 ? 13.028 -0.268 1.218 1.00 92.81 104 CYS A O 1
ATOM 877 N N . LYS A 1 105 ? 13.260 -1.645 2.967 1.00 90.31 105 LYS A N 1
ATOM 878 C CA . LYS A 1 105 ? 14.533 -2.222 2.534 1.00 90.31 105 LYS A CA 1
ATOM 879 C C . LYS A 1 105 ? 14.437 -2.860 1.142 1.00 90.31 105 LYS A C 1
ATOM 881 O O . LYS A 1 105 ? 13.626 -3.758 0.913 1.00 90.31 105 LYS A O 1
ATOM 886 N N . ASN A 1 106 ? 15.349 -2.447 0.257 1.00 90.38 106 ASN A N 1
ATOM 887 C CA . ASN A 1 106 ? 15.496 -2.926 -1.124 1.00 90.38 106 ASN A CA 1
ATOM 888 C C . ASN A 1 106 ? 14.279 -2.683 -2.033 1.00 90.38 106 ASN A C 1
ATOM 890 O O . ASN A 1 106 ? 14.158 -3.317 -3.081 1.00 90.38 106 ASN A O 1
ATOM 894 N N . VAL A 1 107 ? 13.389 -1.753 -1.676 1.00 92.88 107 VAL A N 1
ATOM 895 C CA . VAL A 1 107 ? 12.382 -1.272 -2.625 1.00 92.88 107 VAL A CA 1
ATOM 896 C C . VAL A 1 107 ? 13.088 -0.512 -3.747 1.00 92.88 107 VAL A C 1
ATOM 898 O O . VAL A 1 107 ? 13.613 0.580 -3.548 1.00 92.88 107 VAL A O 1
ATOM 901 N N . ASP A 1 108 ? 13.119 -1.127 -4.926 1.00 91.44 108 ASP A N 1
ATOM 902 C CA . ASP A 1 108 ? 13.766 -0.623 -6.135 1.00 91.44 108 ASP A CA 1
ATOM 903 C C . ASP A 1 108 ? 12.867 -0.853 -7.358 1.00 91.44 108 ASP A C 1
ATOM 905 O O . ASP A 1 108 ? 12.202 -1.884 -7.491 1.00 91.44 108 ASP A O 1
ATOM 909 N N . PHE A 1 109 ? 12.870 0.117 -8.268 1.00 92.31 109 PHE A N 1
ATOM 910 C CA . PHE A 1 109 ? 12.078 0.122 -9.498 1.00 92.31 109 PHE A CA 1
ATOM 911 C C . PHE A 1 109 ? 12.973 0.089 -10.752 1.00 92.31 109 PHE A C 1
ATOM 913 O O . PHE A 1 109 ? 12.492 0.248 -11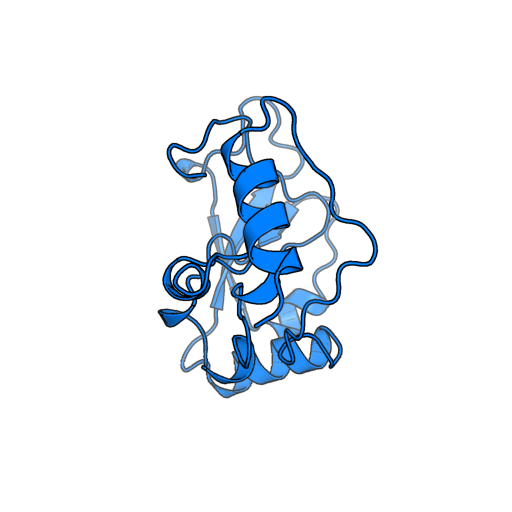.877 1.00 92.31 109 PHE A O 1
ATOM 920 N N . THR A 1 110 ? 14.280 -0.156 -10.601 1.00 91.94 110 THR A N 1
ATOM 921 C CA . THR A 1 110 ? 15.235 -0.219 -11.718 1.00 91.94 110 THR A CA 1
ATOM 922 C C . THR A 1 110 ? 14.888 -1.318 -12.721 1.00 91.94 110 THR A C 1
ATOM 924 O O . THR A 1 110 ? 15.028 -1.115 -13.928 1.00 91.94 110 THR A O 1
ATOM 927 N N . CYS A 1 111 ? 14.377 -2.465 -12.260 1.00 90.31 111 CYS A N 1
ATOM 928 C CA . CYS A 1 111 ? 13.913 -3.541 -13.145 1.00 90.31 111 CYS A CA 1
ATOM 929 C C . CYS A 1 111 ? 12.789 -3.085 -14.096 1.00 90.31 111 CYS A C 1
ATOM 931 O O . CYS A 1 111 ? 12.747 -3.516 -15.247 1.00 90.31 111 CYS A O 1
ATOM 933 N N . LEU A 1 112 ? 11.962 -2.131 -13.660 1.00 91.62 112 LEU A N 1
ATOM 934 C CA . LEU A 1 112 ? 10.896 -1.505 -14.446 1.00 91.62 112 LEU A CA 1
ATOM 935 C C . LEU A 1 112 ? 11.398 -0.338 -15.319 1.00 91.62 112 LEU A C 1
ATOM 937 O O . LEU A 1 112 ? 10.636 0.214 -16.108 1.00 91.62 112 LEU A O 1
ATOM 941 N N . GLY A 1 113 ? 12.675 0.037 -15.187 1.00 92.44 113 GLY A N 1
ATOM 942 C CA . GLY A 1 113 ? 13.295 1.173 -15.869 1.00 92.44 113 GLY A CA 1
ATOM 943 C C . GLY A 1 113 ? 13.097 2.525 -15.175 1.00 92.44 113 GLY A C 1
ATOM 944 O O . GLY A 1 113 ? 13.282 3.563 -15.811 1.00 92.44 113 GLY A O 1
ATOM 945 N N . PHE A 1 114 ? 12.754 2.534 -13.882 1.00 92.38 114 PHE A N 1
ATOM 946 C CA . PHE A 1 114 ? 12.519 3.7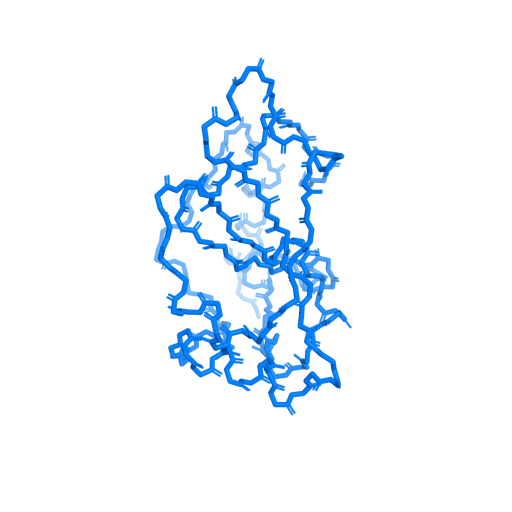54 -13.098 1.00 92.38 114 PHE A CA 1
ATOM 947 C C . PHE A 1 114 ? 13.398 3.800 -11.834 1.00 92.38 114 PHE A C 1
ATOM 949 O O . PHE A 1 114 ? 12.876 3.738 -10.726 1.00 92.38 114 PHE A O 1
ATOM 956 N N . PRO A 1 115 ? 14.733 3.915 -11.957 1.00 90.44 115 PRO A N 1
ATOM 957 C CA . PRO A 1 115 ? 15.648 3.823 -10.811 1.00 90.44 115 PRO A CA 1
ATOM 958 C C . PRO A 1 115 ? 15.375 4.858 -9.706 1.00 90.44 115 PRO A C 1
ATOM 960 O O . PRO A 1 115 ? 15.586 4.572 -8.534 1.00 90.44 115 PRO A O 1
ATOM 963 N N . GLU A 1 116 ? 14.839 6.033 -10.044 1.00 91.12 116 GLU A N 1
ATOM 964 C CA . GLU A 1 116 ? 14.565 7.105 -9.076 1.00 91.12 116 GLU A CA 1
ATOM 965 C C . GLU A 1 116 ? 13.206 6.981 -8.367 1.00 91.12 116 GLU A C 1
ATOM 967 O O . GLU A 1 116 ? 12.986 7.643 -7.356 1.00 91.12 116 GLU A O 1
ATOM 972 N N . ALA A 1 117 ? 12.304 6.110 -8.840 1.00 91.06 117 ALA A N 1
ATOM 973 C CA . ALA A 1 117 ? 10.927 6.042 -8.336 1.00 91.06 117 ALA A CA 1
ATOM 974 C C . ALA A 1 117 ? 10.818 5.552 -6.881 1.00 91.06 117 ALA A C 1
ATOM 976 O O . ALA A 1 117 ? 9.801 5.771 -6.228 1.00 91.06 117 ALA A O 1
ATOM 977 N N . HIS A 1 118 ? 11.872 4.937 -6.337 1.00 88.69 118 HIS A N 1
ATOM 978 C CA . HIS A 1 118 ? 11.922 4.545 -4.926 1.00 88.69 118 HIS A CA 1
ATOM 979 C C . HIS A 1 118 ? 11.816 5.743 -3.963 1.00 88.69 118 HIS A C 1
ATOM 981 O O . HIS A 1 118 ? 11.429 5.563 -2.813 1.00 88.69 118 HIS A O 1
ATOM 987 N N . LYS A 1 119 ? 12.151 6.961 -4.410 1.00 88.31 119 LYS A N 1
ATOM 988 C CA . LYS A 1 119 ? 12.081 8.184 -3.591 1.00 88.31 119 LYS A CA 1
ATOM 989 C C . LYS A 1 119 ? 10.652 8.682 -3.391 1.00 88.31 119 LYS A C 1
ATOM 991 O O . LYS A 1 119 ? 10.354 9.277 -2.357 1.00 88.31 119 LYS A O 1
ATOM 996 N N . ASP A 1 120 ? 9.789 8.393 -4.360 1.00 89.44 120 ASP A N 1
ATOM 997 C CA . ASP A 1 120 ? 8.412 8.883 -4.430 1.00 89.44 120 ASP A CA 1
ATOM 998 C C . ASP A 1 120 ? 7.381 7.776 -4.160 1.00 89.44 120 ASP A C 1
ATOM 1000 O O . ASP A 1 120 ? 6.176 7.989 -4.299 1.00 89.44 120 ASP A O 1
ATOM 1004 N N . CYS A 1 121 ? 7.828 6.578 -3.768 1.00 91.31 121 CYS A N 1
ATOM 1005 C CA . CYS A 1 121 ? 6.917 5.482 -3.479 1.00 91.31 121 CYS A CA 1
ATOM 1006 C C . CYS A 1 121 ? 6.146 5.715 -2.170 1.00 91.31 121 CYS A C 1
ATOM 1008 O O . CYS A 1 121 ? 6.618 6.353 -1.219 1.00 91.31 121 CYS A O 1
ATOM 1010 N N . THR A 1 122 ? 4.930 5.173 -2.132 1.00 93.69 122 THR A N 1
ATOM 1011 C CA . THR A 1 122 ? 4.074 5.182 -0.947 1.00 93.69 122 THR A CA 1
ATOM 1012 C C . THR A 1 122 ? 3.709 3.762 -0.548 1.00 93.69 122 THR A C 1
ATOM 1014 O O . THR A 1 122 ? 3.539 2.880 -1.390 1.00 93.69 122 THR A O 1
ATOM 1017 N N . PHE A 1 123 ? 3.586 3.556 0.755 1.00 94.56 123 PHE A N 1
ATOM 1018 C CA . PHE A 1 123 ? 3.177 2.313 1.380 1.00 94.56 123 PHE A CA 1
ATOM 1019 C C . PHE A 1 123 ? 1.770 2.464 1.937 1.00 94.56 123 PHE A C 1
ATOM 1021 O O . PHE A 1 123 ? 1.362 3.536 2.398 1.00 94.56 123 PHE A O 1
ATOM 1028 N N . TRP A 1 124 ? 1.050 1.351 1.893 1.00 95.50 124 TRP A N 1
ATOM 1029 C CA . TRP A 1 124 ? -0.342 1.258 2.285 1.00 95.50 124 TRP A CA 1
ATOM 1030 C C . TRP A 1 124 ? -0.540 0.005 3.122 1.00 95.50 124 TRP A C 1
ATOM 1032 O O . TRP A 1 124 ? -0.141 -1.087 2.717 1.00 95.50 124 TRP A O 1
ATOM 1042 N N . LEU A 1 125 ? -1.173 0.170 4.278 1.00 95.81 125 LEU A N 1
ATOM 1043 C CA . LEU A 1 125 ? -1.602 -0.924 5.139 1.00 95.81 125 LEU A CA 1
ATOM 1044 C C . LEU A 1 125 ? -3.038 -0.640 5.559 1.00 95.81 125 LEU A C 1
ATOM 1046 O O . LEU A 1 125 ? -3.269 0.271 6.349 1.00 95.81 125 LEU A O 1
ATOM 1050 N N . SER A 1 126 ? -3.997 -1.396 5.031 1.00 95.62 126 SER A N 1
ATOM 1051 C CA . SER A 1 126 ? -5.420 -1.103 5.218 1.00 95.62 126 SER A CA 1
ATOM 1052 C C . SER A 1 126 ? -6.214 -2.369 5.498 1.00 95.62 126 SER A C 1
ATOM 1054 O O . SER A 1 126 ? -5.905 -3.447 4.986 1.00 95.62 126 SER A O 1
ATOM 1056 N N . SER A 1 127 ? -7.244 -2.244 6.330 1.00 95.81 127 SER A N 1
ATOM 1057 C CA . SER A 1 127 ? -8.169 -3.333 6.600 1.00 95.81 127 SER A CA 1
ATOM 1058 C C . SER A 1 127 ? -9.045 -3.601 5.380 1.00 95.81 127 SER A C 1
ATOM 1060 O O . SER A 1 127 ? -9.195 -2.771 4.475 1.00 95.81 127 SER A O 1
ATOM 1062 N N . LYS A 1 128 ? -9.721 -4.750 5.397 1.00 94.00 128 LYS A N 1
ATOM 1063 C CA . LYS A 1 128 ? -10.805 -5.028 4.455 1.00 94.00 128 LYS A CA 1
ATOM 1064 C C . LYS A 1 128 ? -11.825 -3.879 4.468 1.00 94.00 128 LYS A C 1
ATOM 1066 O O . LYS A 1 128 ? -12.048 -3.249 5.502 1.00 94.00 128 LYS A O 1
ATOM 1071 N N . SER A 1 129 ? -12.440 -3.637 3.313 1.00 91.94 129 SER A N 1
ATOM 1072 C CA . SER A 1 129 ? -13.475 -2.614 3.097 1.00 91.94 129 SER A CA 1
ATOM 1073 C C . SER A 1 129 ? -12.997 -1.159 3.127 1.00 91.94 129 SER A C 1
ATOM 1075 O O . SER A 1 129 ? -13.833 -0.272 2.952 1.00 91.94 129 SER A O 1
ATOM 1077 N N . GLN A 1 130 ? -11.691 -0.894 3.281 1.00 92.06 130 GLN A N 1
ATOM 1078 C CA . GLN A 1 130 ? -11.152 0.427 2.956 1.00 92.06 130 GLN A CA 1
ATOM 1079 C C . GLN A 1 130 ? -11.464 0.739 1.491 1.00 92.06 130 GLN A C 1
ATOM 1081 O O . GLN A 1 130 ? -11.361 -0.124 0.613 1.00 92.06 130 GLN A O 1
ATOM 1086 N N . ASN A 1 131 ? -11.909 1.967 1.243 1.00 87.06 131 ASN A N 1
ATOM 1087 C CA . ASN A 1 131 ? -12.153 2.454 -0.098 1.00 87.06 131 ASN A CA 1
ATOM 1088 C C . ASN A 1 131 ? -11.459 3.797 -0.314 1.00 87.06 131 ASN A C 1
ATOM 1090 O O . ASN A 1 131 ? -11.402 4.661 0.560 1.00 87.06 131 ASN A O 1
ATOM 1094 N N . THR A 1 132 ? -10.956 3.972 -1.528 1.00 89.31 132 THR A N 1
ATOM 1095 C CA . THR A 1 132 ? -10.463 5.257 -2.003 1.00 89.31 132 THR A CA 1
ATOM 1096 C C . THR A 1 132 ? -11.475 5.778 -3.025 1.00 89.31 132 THR A C 1
ATOM 1098 O O . THR A 1 132 ? -11.782 5.062 -3.983 1.00 89.31 132 THR A O 1
ATOM 1101 N N . PRO A 1 133 ? -12.063 6.974 -2.822 1.00 90.25 133 PRO A N 1
ATOM 1102 C CA . PRO A 1 133 ? -12.964 7.600 -3.788 1.00 90.25 133 PRO A CA 1
ATOM 1103 C C . PRO A 1 133 ? -12.412 7.614 -5.214 1.00 90.25 133 PRO A C 1
ATOM 1105 O O . PRO A 1 133 ? -11.204 7.702 -5.412 1.00 90.25 133 PRO A O 1
ATOM 1108 N N . CYS A 1 134 ? -13.293 7.597 -6.216 1.00 91.00 134 CYS A N 1
ATOM 1109 C CA . CYS A 1 134 ? -12.872 7.788 -7.603 1.00 91.00 134 CYS A CA 1
ATOM 1110 C C . CYS A 1 134 ? -12.255 9.185 -7.776 1.00 91.00 134 CYS A C 1
ATOM 1112 O O . CYS A 1 134 ? -12.904 10.195 -7.494 1.00 91.00 134 CYS A O 1
ATOM 1114 N N . HIS A 1 135 ? -11.009 9.222 -8.233 1.00 90.81 135 HIS A N 1
ATOM 1115 C CA . HIS A 1 135 ? -10.246 10.424 -8.548 1.00 90.81 135 HIS A CA 1
ATOM 1116 C C . HIS A 1 135 ? -9.224 10.094 -9.646 1.00 90.81 135 HIS A C 1
ATOM 1118 O O . HIS A 1 135 ? -9.101 8.940 -10.059 1.00 90.81 135 HIS A O 1
ATOM 1124 N N . TYR A 1 136 ? -8.524 11.113 -10.138 1.00 91.00 136 TYR A N 1
ATOM 1125 C CA . TYR A 1 136 ? -7.367 10.943 -11.008 1.00 91.00 136 TYR A CA 1
ATOM 1126 C C . TYR A 1 136 ? -6.140 11.503 -10.301 1.00 91.00 136 TYR A C 1
ATOM 1128 O O . TYR A 1 136 ? -6.207 12.559 -9.669 1.00 91.00 136 TYR A O 1
ATOM 1136 N N . ASP A 1 137 ? -5.029 10.800 -10.443 1.00 88.31 137 ASP A N 1
ATOM 1137 C CA . ASP A 1 137 ? -3.731 11.303 -10.037 1.00 88.31 137 ASP A CA 1
ATOM 1138 C C . ASP A 1 137 ? -3.130 12.149 -11.160 1.00 88.31 137 ASP A C 1
ATOM 1140 O O . ASP A 1 137 ? -3.370 11.918 -12.347 1.00 88.31 137 ASP A O 1
ATOM 1144 N N . THR A 1 138 ? -2.347 13.159 -10.787 1.00 86.88 138 THR A N 1
ATOM 1145 C CA . THR A 1 138 ? -1.574 13.968 -11.744 1.00 86.88 138 THR A CA 1
ATOM 1146 C C . THR A 1 138 ? -0.175 13.399 -11.988 1.00 86.88 138 THR A C 1
ATOM 1148 O O . THR A 1 138 ? 0.633 14.042 -12.654 1.00 86.88 138 THR A O 1
ATOM 1151 N N . TYR A 1 139 ? 0.132 12.242 -11.398 1.00 78.81 139 TYR A N 1
ATOM 1152 C CA . TYR A 1 139 ? 1.402 11.533 -11.506 1.00 78.81 139 TYR A CA 1
ATOM 1153 C C . TYR A 1 139 ? 1.189 10.168 -12.178 1.00 78.81 139 TYR A C 1
ATOM 1155 O O . TYR A 1 139 ? 0.105 9.592 -12.075 1.00 78.81 139 TYR A O 1
ATOM 1163 N N . GLY A 1 140 ? 2.229 9.661 -12.850 1.00 63.44 140 GLY A N 1
ATOM 1164 C CA . GLY A 1 140 ? 2.181 8.431 -13.654 1.00 63.44 140 GLY A CA 1
ATOM 1165 C C . GLY A 1 140 ? 2.673 8.651 -15.074 1.00 63.44 140 GLY A C 1
ATOM 1166 O O . GLY A 1 140 ? 1.982 9.374 -15.822 1.00 63.44 140 GLY A O 1
#

pLDDT: mean 90.76, std 7.54, range [49.59, 97.81]

Sequence (140 aa):
MGDYSLKLREIILNTRKPLILKNYNLNWTCFENDINEWCRNLDSHAQEPLNFECMSIQDSKTPQWERKRNVKQMSAIDFLQFNSENEWLGLNYKRVHELPSICCKNVDFTCLGFPEAHKDCTFWLSSKSQNTPCHYDTYG

Secondary structure (DSSP, 8-state):
--HHHHHHHHHHHH-SS-----S-----GGGSS-HHHHHHHHHHT-SS-EEEEEEETT--SS---GGG-EEEEE-HHHHHT---SSEEEEEEEEEGGGS-GGGGTT---GGGT-GGGGGS-EEEEE-TT----S---S--

Organism: NCBI:txid37001

Foldseek 3Di:
DDPVLVVLLVCVVPDPDDDDDPPDDQPFVLVVDPQLVLLVQQQVPDPFFDWKWKDFLPPPPDFPDPVRTDTDGHGSNVLVVDDDPTMKIKPPFAFCVNTDCSNRDRRACVSNVCRPCSRVDGDMDMDPSDDDDDDDDPDD

Radius of gyration: 17.44 Å; chains: 1; bounding box: 45×28×44 Å